Protein AF-A0A3S3VDI3-F1 (afdb_monomer_lite)

Structure (mmCIF, N/CA/C/O backbone):
data_AF-A0A3S3VDI3-F1
#
_entry.id   AF-A0A3S3VDI3-F1
#
loop_
_atom_site.group_PDB
_atom_site.id
_atom_site.type_symbol
_atom_site.label_atom_id
_atom_site.label_alt_id
_atom_site.label_comp_id
_atom_site.label_asym_id
_atom_site.label_entity_id
_atom_site.label_seq_id
_atom_site.pdbx_PDB_ins_code
_atom_site.Cartn_x
_atom_site.Cartn_y
_atom_site.Cartn_z
_atom_site.occupancy
_atom_site.B_iso_or_equiv
_atom_site.auth_seq_id
_atom_site.auth_comp_id
_atom_site.auth_asym_id
_atom_site.auth_atom_id
_atom_site.pdbx_PDB_model_num
ATOM 1 N N . MET A 1 1 ? -23.857 41.611 92.385 1.00 45.75 1 MET A N 1
ATOM 2 C CA . MET A 1 1 ? -23.105 40.538 91.702 1.00 45.75 1 MET A CA 1
ATOM 3 C C . MET A 1 1 ? -23.990 40.036 90.576 1.00 45.75 1 MET A C 1
ATOM 5 O O . MET A 1 1 ? -25.113 39.657 90.866 1.00 45.75 1 MET A O 1
ATOM 9 N N . ALA A 1 2 ? -23.565 40.167 89.318 1.00 52.22 2 ALA A N 1
ATOM 10 C CA . ALA A 1 2 ? -24.352 39.718 88.170 1.00 52.22 2 ALA A CA 1
ATOM 11 C C . ALA A 1 2 ? -24.088 38.224 87.936 1.00 52.22 2 ALA A C 1
ATOM 13 O O . ALA A 1 2 ? -22.931 37.826 87.801 1.00 52.22 2 ALA A O 1
ATOM 14 N N . GLU A 1 3 ? -25.141 37.408 87.938 1.00 51.53 3 GLU A N 1
ATOM 15 C CA . GLU A 1 3 ? -25.058 35.981 87.618 1.00 51.53 3 GLU A CA 1
ATOM 16 C C . GLU A 1 3 ? -24.702 35.793 86.137 1.00 51.53 3 GLU A C 1
ATOM 18 O O . GLU A 1 3 ? -25.316 36.386 85.249 1.00 51.53 3 GLU A O 1
ATOM 23 N N . LEU A 1 4 ? -23.680 34.976 85.869 1.00 61.72 4 LEU A N 1
ATOM 24 C CA . LEU A 1 4 ? -23.324 34.560 84.514 1.00 61.72 4 LEU A CA 1
ATOM 25 C C . LEU A 1 4 ? -24.364 33.554 83.997 1.00 61.72 4 LEU A C 1
ATOM 27 O O . LEU A 1 4 ? -24.750 32.652 84.744 1.00 61.72 4 LEU A O 1
ATOM 31 N N . PRO A 1 5 ? -24.792 33.649 82.724 1.00 63.62 5 PRO A N 1
ATOM 32 C CA . PRO A 1 5 ? -25.696 32.663 82.152 1.00 63.62 5 PRO A CA 1
ATOM 33 C C . PRO A 1 5 ? -25.010 31.289 82.076 1.00 63.62 5 PRO A C 1
ATOM 35 O O . PRO A 1 5 ? -23.799 31.219 81.835 1.00 63.62 5 PRO A O 1
ATOM 38 N N . PRO A 1 6 ? -25.761 30.186 82.252 1.00 65.19 6 PRO A N 1
ATOM 39 C CA . PRO A 1 6 ? -25.194 28.847 82.196 1.00 65.19 6 PRO A CA 1
ATOM 40 C C . PRO A 1 6 ? -24.596 28.562 80.807 1.00 65.19 6 PRO A C 1
ATOM 42 O O . PRO A 1 6 ? -25.096 29.071 79.795 1.00 65.19 6 PRO A O 1
ATOM 45 N N . PRO A 1 7 ? -23.528 27.746 80.728 1.00 61.94 7 PRO A N 1
ATOM 46 C CA . PRO A 1 7 ? -22.906 27.402 79.459 1.00 61.94 7 PRO A CA 1
ATOM 47 C C . PRO A 1 7 ? -23.918 26.678 78.569 1.00 61.94 7 PRO A C 1
ATOM 49 O O . PRO A 1 7 ? -24.563 25.717 78.990 1.00 61.94 7 PRO A O 1
ATOM 52 N N . LYS A 1 8 ? -24.057 27.146 77.322 1.00 61.12 8 LYS A N 1
ATOM 53 C CA . LYS A 1 8 ? -24.883 26.480 76.311 1.00 61.12 8 LYS A CA 1
ATOM 54 C C . LYS A 1 8 ? -24.370 25.055 76.131 1.00 61.12 8 LYS A C 1
ATOM 56 O O . LYS A 1 8 ? -23.251 24.851 75.660 1.00 61.12 8 LYS A O 1
ATOM 61 N N . THR A 1 9 ? -25.194 24.078 76.483 1.00 58.47 9 THR A N 1
ATOM 62 C CA . THR A 1 9 ? -24.966 22.682 76.135 1.00 58.47 9 THR A CA 1
ATOM 63 C C . THR A 1 9 ? -24.994 22.566 74.613 1.00 58.47 9 THR A C 1
ATOM 65 O O . THR A 1 9 ? -26.019 22.778 73.965 1.00 58.47 9 THR A O 1
ATOM 68 N N . LEU A 1 10 ? -23.837 22.279 74.015 1.00 57.7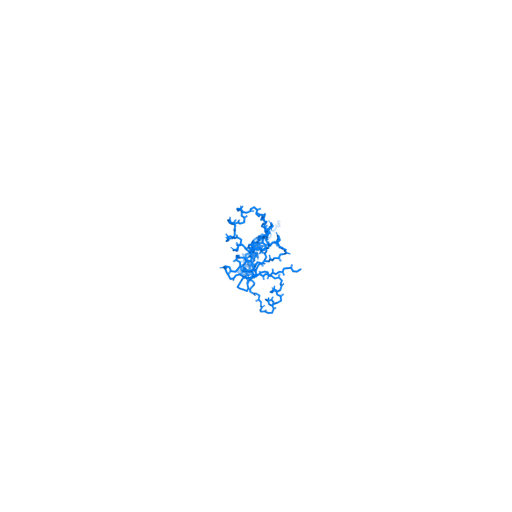8 10 LEU A N 1
ATOM 69 C CA . LEU A 1 10 ? -23.774 21.815 72.635 1.00 57.78 10 LEU A CA 1
ATOM 70 C C . LEU A 1 10 ? -24.467 20.454 72.601 1.00 57.78 10 LEU A C 1
ATOM 72 O O . LEU A 1 10 ? -23.895 19.451 73.021 1.00 57.78 10 LEU A O 1
ATOM 76 N N . ASN A 1 11 ? -25.720 20.433 72.145 1.00 59.12 11 ASN A N 1
ATOM 77 C CA . ASN A 1 11 ? -26.400 19.181 71.845 1.00 59.12 11 ASN A CA 1
ATOM 78 C C . ASN A 1 11 ? -25.517 18.381 70.875 1.00 59.12 11 ASN A C 1
ATOM 80 O O . ASN A 1 11 ? -25.067 18.950 69.872 1.00 59.12 11 ASN A O 1
ATOM 84 N N . PRO A 1 12 ? -25.251 17.090 71.144 1.00 60.84 12 PRO A N 1
ATOM 85 C CA . PRO A 1 12 ? -24.558 16.261 70.176 1.00 60.84 12 PRO A CA 1
ATOM 86 C C . PRO A 1 12 ? -25.366 16.265 68.868 1.00 60.84 12 PRO A C 1
ATOM 88 O O . PRO A 1 12 ? -26.602 16.273 68.917 1.00 60.84 12 PRO A O 1
ATOM 91 N N . PRO A 1 13 ? -24.699 16.310 67.701 1.00 60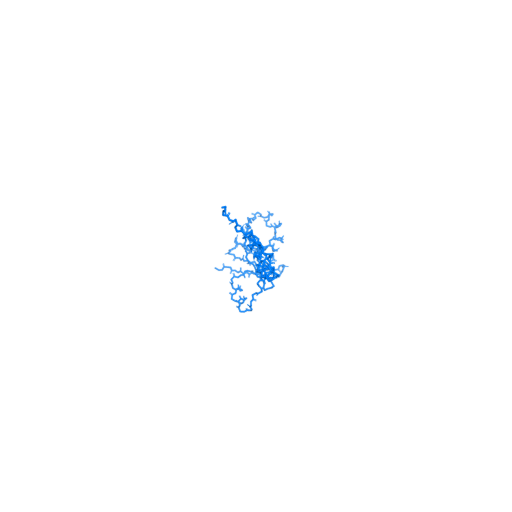.72 13 PRO A N 1
ATOM 92 C CA . PRO A 1 13 ? -25.391 16.315 66.421 1.00 60.72 13 PRO A CA 1
ATOM 93 C C . PRO A 1 13 ? -26.359 15.130 66.359 1.00 60.72 13 PRO A C 1
ATOM 95 O O . PRO A 1 13 ? -25.988 13.998 66.675 1.00 60.72 13 PRO A O 1
ATOM 98 N N . SER A 1 14 ? -27.617 15.406 66.006 1.00 68.81 14 SER A N 1
ATOM 99 C CA . SER A 1 14 ? -28.670 14.392 65.974 1.00 68.81 14 SER A CA 1
ATOM 100 C C . SER A 1 14 ? -28.312 13.274 64.992 1.00 68.81 14 SER A C 1
ATOM 102 O O . SER A 1 14 ? -27.583 13.489 64.022 1.00 68.81 14 SER A O 1
ATOM 104 N N . ALA A 1 15 ? -28.852 12.071 65.199 1.00 61.97 15 ALA A N 1
ATOM 105 C CA . ALA A 1 15 ? -28.679 10.966 64.254 1.00 61.97 15 ALA A CA 1
ATOM 106 C C . ALA A 1 15 ? -29.067 11.374 62.815 1.00 61.97 15 ALA A C 1
ATOM 108 O O . ALA A 1 15 ? -28.414 10.965 61.856 1.00 61.97 15 ALA A O 1
ATOM 109 N N . GLU A 1 16 ? -30.052 12.266 62.657 1.00 59.12 16 GLU A N 1
ATOM 110 C CA . GLU A 1 16 ? -30.432 12.856 61.367 1.00 59.12 16 GLU A CA 1
ATOM 111 C C . GLU A 1 16 ? -29.309 13.660 60.694 1.00 59.12 16 GLU A C 1
ATOM 113 O O . GLU A 1 16 ? -29.201 13.644 59.467 1.00 59.12 16 GLU A O 1
ATOM 118 N N . TYR A 1 17 ? -28.447 14.335 61.462 1.00 62.34 17 TYR A N 1
ATOM 119 C CA . TYR A 1 17 ? -27.275 15.028 60.923 1.00 62.34 17 TYR A CA 1
ATOM 120 C C . TYR A 1 17 ? -26.286 14.032 60.303 1.00 62.34 17 TYR A C 1
ATOM 122 O O . TYR A 1 17 ? -25.814 14.241 59.185 1.00 62.34 17 TYR A O 1
ATOM 130 N N . PHE A 1 18 ? -26.034 12.901 60.967 1.00 57.94 18 PHE A N 1
ATOM 131 C CA . PHE A 1 18 ? -25.164 11.848 60.435 1.00 57.94 18 PHE A CA 1
ATOM 132 C C . PHE A 1 18 ? -25.758 11.167 59.196 1.00 57.94 18 PHE A C 1
ATOM 134 O O . PHE A 1 18 ? -25.037 10.939 58.222 1.00 57.94 18 PHE A O 1
ATOM 141 N N . TYR A 1 19 ? -27.071 10.916 59.179 1.00 57.97 19 TYR A N 1
ATOM 142 C CA . TYR A 1 19 ? -27.754 10.387 57.995 1.00 57.97 19 TYR A CA 1
ATOM 143 C C . TYR A 1 19 ? -27.701 11.361 56.808 1.00 57.97 19 TYR A C 1
ATOM 145 O O . TYR A 1 19 ? -27.428 10.929 55.688 1.00 57.97 19 TYR A O 1
ATOM 153 N N . LYS A 1 20 ? -27.860 12.674 57.033 1.00 56.25 20 LYS A N 1
ATOM 154 C CA . LYS A 1 20 ? -27.712 13.690 55.973 1.00 56.25 20 LYS A CA 1
ATOM 155 C C . LYS A 1 20 ? -26.291 13.770 55.414 1.00 56.25 20 LYS A C 1
ATOM 157 O O . LYS A 1 20 ? -26.130 13.918 54.206 1.00 56.25 20 LYS A O 1
ATOM 162 N N . VAL A 1 21 ? -25.265 13.644 56.257 1.00 58.12 21 VAL A N 1
ATOM 163 C CA . VAL A 1 21 ? -23.860 13.642 55.811 1.00 58.12 21 VAL A CA 1
ATOM 164 C C . VAL A 1 21 ? -23.530 12.378 55.004 1.00 58.12 21 VAL A C 1
ATOM 166 O O . VAL A 1 21 ? -22.821 12.463 54.004 1.00 58.12 21 VAL A O 1
ATOM 169 N N . LEU A 1 22 ? -24.081 11.217 55.376 1.00 55.78 22 LEU A N 1
ATOM 170 C CA . LEU A 1 22 ? -23.888 9.958 54.641 1.00 55.78 22 LEU A CA 1
ATOM 171 C C . LEU A 1 22 ? -24.628 9.910 53.293 1.00 55.78 22 LEU A C 1
ATOM 173 O O . LEU A 1 22 ? -24.182 9.204 52.389 1.00 55.78 22 LEU A O 1
ATOM 177 N N . GLN A 1 23 ? -25.723 10.662 53.145 1.00 55.78 23 GLN A N 1
ATOM 178 C CA . GLN A 1 23 ? -26.490 10.774 51.897 1.00 55.78 23 GLN A CA 1
ATOM 179 C C . GLN A 1 23 ? -25.957 11.841 50.931 1.00 55.78 23 GLN A C 1
ATOM 181 O O . GLN A 1 23 ? -26.444 11.938 49.802 1.00 55.78 23 GLN A O 1
ATOM 186 N N . MET A 1 24 ? -24.950 12.632 51.319 1.00 49.72 24 MET A N 1
ATOM 187 C CA . MET A 1 24 ? -24.289 13.513 50.362 1.00 49.72 24 MET A CA 1
ATOM 188 C C . MET A 1 24 ? -23.645 12.662 49.259 1.00 49.72 24 MET A C 1
ATOM 190 O O . MET A 1 24 ? -22.897 11.730 49.573 1.00 49.72 24 MET A O 1
ATOM 194 N N . PRO A 1 25 ? -23.899 12.955 47.968 1.00 46.72 25 PRO A N 1
ATOM 195 C CA . PRO A 1 25 ? -23.292 12.212 46.878 1.00 46.72 25 PRO A CA 1
ATOM 196 C C . PRO A 1 25 ? -21.778 12.325 47.026 1.00 46.72 25 PRO A C 1
ATOM 198 O O . PRO A 1 25 ? -21.203 13.405 46.857 1.00 46.72 25 PRO A O 1
ATOM 201 N N . ARG A 1 26 ? -21.131 11.209 47.393 1.00 53.59 26 ARG A N 1
ATOM 202 C CA . ARG A 1 26 ? -19.672 11.114 47.450 1.00 53.59 26 ARG A CA 1
ATOM 203 C C . ARG A 1 26 ? -19.166 11.647 46.121 1.00 53.59 26 ARG A C 1
ATOM 205 O O . ARG A 1 26 ? -19.508 11.090 45.076 1.00 53.59 26 ARG A O 1
ATOM 212 N N . ARG A 1 27 ? -18.416 12.758 46.149 1.00 48.75 27 ARG A N 1
ATOM 213 C CA . ARG A 1 27 ? -17.786 13.311 44.946 1.00 48.75 27 ARG A CA 1
ATOM 214 C C . ARG A 1 27 ? -17.065 12.150 44.281 1.00 48.75 27 ARG A C 1
ATOM 216 O O . ARG A 1 27 ? -16.124 11.612 44.865 1.00 48.75 27 ARG A O 1
ATOM 223 N N . LYS A 1 28 ? -17.549 11.728 43.107 1.00 55.53 28 LYS A N 1
ATOM 224 C CA . LYS A 1 28 ? -16.854 10.721 42.307 1.00 55.53 28 LYS A CA 1
ATOM 225 C C . LYS A 1 28 ? -15.404 11.201 42.205 1.00 55.53 28 LYS A C 1
ATOM 227 O O . LYS A 1 28 ? -15.211 12.392 41.931 1.00 55.53 28 LYS A O 1
ATOM 232 N N . PRO A 1 29 ? -14.405 10.351 42.500 1.00 55.31 29 PRO A N 1
ATOM 233 C CA . PRO A 1 29 ? -13.014 10.756 42.387 1.00 55.31 29 PRO A CA 1
ATOM 234 C C . PRO A 1 29 ? -12.832 11.350 40.993 1.00 55.31 29 PRO A C 1
ATOM 236 O O . PRO A 1 29 ? -13.168 10.710 39.995 1.00 55.31 29 PRO A O 1
ATOM 239 N N . ARG A 1 30 ? -12.412 12.619 40.934 1.00 58.41 30 ARG A N 1
ATOM 240 C CA . ARG A 1 30 ? -12.160 13.311 39.672 1.00 58.41 30 ARG A CA 1
ATOM 241 C C . ARG A 1 30 ? -11.059 12.525 38.970 1.00 58.41 30 ARG A C 1
ATOM 243 O O . ARG A 1 30 ? -9.902 12.607 39.376 1.00 58.41 30 ARG A O 1
ATOM 250 N N . LYS A 1 31 ? -11.421 11.724 37.963 1.00 58.78 31 LYS A N 1
ATOM 251 C CA . LYS A 1 31 ? -10.437 11.167 37.033 1.00 58.78 31 LYS A CA 1
ATOM 252 C C . LYS A 1 31 ? -9.670 12.360 36.460 1.00 58.78 31 LYS A C 1
ATOM 254 O O . LYS A 1 31 ? -10.277 13.387 36.147 1.00 58.78 31 LYS A O 1
ATOM 259 N N . SER A 1 32 ? -8.343 12.274 36.420 1.00 71.12 32 SER A N 1
ATOM 260 C CA . SER A 1 32 ? -7.548 13.326 35.791 1.00 71.12 32 SER A CA 1
ATOM 261 C C . SER A 1 32 ? -7.971 13.442 34.326 1.00 71.12 32 SER A C 1
ATOM 263 O O . SER A 1 32 ? -8.318 12.437 33.711 1.00 71.12 32 SER A O 1
ATOM 265 N N . LEU A 1 33 ? -7.950 14.655 33.765 1.00 57.88 33 LEU A N 1
ATOM 266 C CA . LEU A 1 33 ? -8.239 14.876 32.341 1.00 57.88 33 LEU A CA 1
ATOM 267 C C . LEU A 1 33 ? -7.416 13.936 31.458 1.00 57.88 33 LEU A C 1
ATOM 269 O O . LEU A 1 33 ? -7.962 13.335 30.547 1.00 57.88 33 LEU A O 1
ATOM 273 N N . LYS A 1 34 ? -6.146 13.723 31.821 1.00 60.94 34 LYS A N 1
ATOM 274 C CA . LYS A 1 34 ? -5.276 12.732 31.190 1.00 60.94 34 LYS A CA 1
ATOM 275 C C . LYS A 1 34 ? -5.876 11.325 31.218 1.00 60.94 34 LYS A C 1
ATOM 277 O O . LYS A 1 34 ? -6.009 10.723 30.176 1.00 60.94 34 LYS A O 1
ATOM 282 N N . LYS A 1 35 ? -6.343 10.840 32.371 1.00 67.38 35 LYS A N 1
ATOM 283 C CA . LYS A 1 35 ? -6.962 9.511 32.470 1.00 67.38 35 LYS A CA 1
ATOM 284 C C . LYS A 1 35 ? -8.276 9.399 31.690 1.00 67.38 35 LYS A C 1
ATOM 286 O O . LYS A 1 35 ? -8.592 8.323 31.217 1.00 67.38 35 LYS A O 1
ATOM 291 N N . ILE A 1 36 ? -9.044 10.483 31.571 1.00 68.12 36 ILE A N 1
ATOM 292 C CA . ILE A 1 36 ? -10.268 10.504 30.753 1.00 68.12 36 ILE A CA 1
ATOM 293 C C . ILE A 1 36 ? -9.916 10.459 29.264 1.00 68.12 36 ILE A C 1
ATOM 295 O O . ILE A 1 36 ? -10.594 9.770 28.516 1.00 68.12 36 ILE A O 1
ATOM 299 N N . ILE A 1 37 ? -8.869 11.177 28.851 1.00 65.38 37 ILE A N 1
ATOM 300 C CA . ILE A 1 37 ? -8.362 11.162 27.476 1.00 65.38 37 ILE A CA 1
ATOM 301 C C . ILE A 1 37 ? -7.784 9.785 27.154 1.00 65.38 37 ILE A C 1
ATOM 303 O O . ILE A 1 37 ? -8.208 9.196 26.175 1.00 65.38 37 ILE A O 1
ATOM 307 N N . ASP A 1 38 ? -6.927 9.237 28.015 1.00 68.75 38 ASP A N 1
ATOM 308 C CA . ASP A 1 38 ? -6.327 7.911 27.840 1.00 68.75 38 ASP A CA 1
ATOM 309 C C . ASP A 1 38 ? -7.417 6.819 27.790 1.00 68.75 38 ASP A C 1
ATOM 311 O O . ASP A 1 38 ? -7.383 5.953 26.926 1.00 68.75 38 ASP A O 1
ATOM 315 N N . GLU A 1 39 ? -8.432 6.875 28.666 1.00 68.06 39 GLU A N 1
ATOM 316 C CA . GLU A 1 39 ? -9.568 5.940 28.627 1.00 68.06 39 GLU A CA 1
ATOM 317 C C . GLU A 1 39 ? -10.437 6.135 27.375 1.00 68.06 39 GLU A C 1
ATOM 319 O O . GLU A 1 39 ? -10.944 5.155 26.844 1.00 68.06 39 GLU A O 1
ATOM 324 N N . ALA A 1 40 ? -10.619 7.369 26.892 1.00 58.41 40 ALA A N 1
ATOM 325 C CA . ALA A 1 40 ? -11.378 7.648 25.675 1.00 58.41 40 ALA A CA 1
ATOM 326 C C . ALA A 1 40 ? -10.613 7.248 24.405 1.00 58.41 40 ALA A C 1
ATOM 328 O O . ALA A 1 40 ? -11.239 6.790 23.455 1.00 58.41 40 ALA A O 1
ATOM 329 N N . GLU A 1 41 ? -9.287 7.391 24.389 1.00 61.84 41 GLU A N 1
ATOM 330 C CA . GLU A 1 41 ? -8.407 6.881 23.337 1.00 61.84 41 GLU A CA 1
ATOM 331 C C . GLU A 1 41 ? -8.415 5.354 23.341 1.00 61.84 41 GLU A C 1
ATOM 333 O O . GLU A 1 41 ? -8.650 4.762 22.297 1.00 61.84 41 GLU A O 1
ATOM 338 N N . GLU A 1 42 ? -8.290 4.714 24.506 1.00 65.69 42 GLU A N 1
ATOM 339 C CA . GLU A 1 42 ? -8.361 3.256 24.645 1.00 65.69 42 GLU A CA 1
ATOM 340 C C . GLU A 1 42 ? -9.762 2.716 24.293 1.00 65.69 42 GLU A C 1
ATOM 342 O O . GLU A 1 42 ? -9.898 1.641 23.713 1.00 65.69 42 GLU A O 1
ATOM 347 N N . GLU A 1 43 ? -10.835 3.448 24.613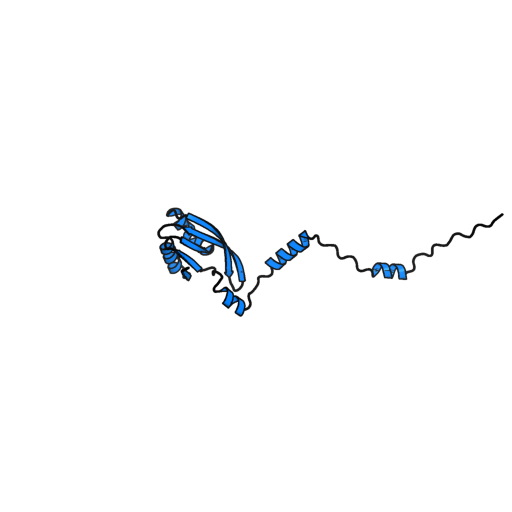 1.00 56.97 43 GLU A N 1
ATOM 348 C CA . GLU A 1 43 ? -12.207 3.089 24.237 1.00 56.97 43 GLU A CA 1
ATOM 349 C C . GLU A 1 43 ? -12.475 3.346 22.746 1.00 56.97 43 GLU A C 1
ATOM 351 O O . GLU A 1 43 ? -13.199 2.574 22.125 1.00 56.97 43 GLU A O 1
ATOM 356 N N . ALA A 1 44 ? -11.871 4.373 22.144 1.00 56.47 44 ALA A N 1
ATOM 357 C CA . ALA A 1 44 ? -11.907 4.605 20.701 1.00 56.47 44 ALA A CA 1
ATOM 358 C C . ALA A 1 44 ? -11.080 3.563 19.931 1.00 56.47 44 ALA A C 1
ATOM 360 O O . ALA A 1 44 ? -11.485 3.147 18.854 1.00 56.47 44 ALA A O 1
ATOM 361 N N . GLU A 1 45 ? -9.970 3.101 20.502 1.00 55.56 45 GLU A N 1
ATOM 362 C CA . GLU A 1 45 ? -9.129 2.028 19.966 1.00 55.56 45 GLU A CA 1
ATOM 363 C C . GLU A 1 45 ? -9.812 0.654 20.113 1.00 55.56 45 GLU A C 1
ATOM 365 O O . GLU A 1 45 ? -9.659 -0.211 19.257 1.00 55.56 45 GLU A O 1
ATOM 370 N N . LYS A 1 46 ? -10.642 0.468 21.154 1.00 54.22 46 LYS A N 1
ATOM 371 C CA . LYS A 1 46 ? -11.525 -0.705 21.332 1.00 54.22 46 LYS A CA 1
ATOM 372 C C . LYS A 1 46 ? -12.808 -0.640 20.509 1.00 54.22 46 LYS A C 1
ATOM 374 O O . LYS A 1 46 ? -13.382 -1.687 20.207 1.00 54.22 46 LYS A O 1
ATOM 379 N N . ARG A 1 47 ? -13.280 0.559 20.159 1.00 52.03 47 ARG A N 1
ATOM 380 C CA . ARG A 1 47 ? -14.311 0.767 19.137 1.00 52.03 47 ARG A CA 1
ATOM 381 C C . ARG A 1 47 ? -13.662 0.539 17.778 1.00 52.03 47 ARG A C 1
ATOM 383 O O . ARG A 1 47 ? -13.474 1.466 17.000 1.00 52.03 47 ARG A O 1
ATOM 390 N N . ASP A 1 48 ? -13.365 -0.725 17.500 1.00 50.50 48 ASP A N 1
ATOM 391 C CA . ASP A 1 48 ? -13.323 -1.237 16.139 1.00 50.50 48 ASP A CA 1
ATOM 392 C C . ASP A 1 48 ? -14.646 -0.826 15.484 1.00 50.50 48 ASP A C 1
ATOM 394 O O . ASP A 1 48 ? -15.700 -1.415 15.742 1.00 50.50 48 ASP A O 1
ATOM 398 N N . LEU A 1 49 ? -14.615 0.278 14.739 1.00 54.44 49 LEU A N 1
ATOM 399 C CA . LEU A 1 49 ? -15.755 0.811 14.014 1.00 54.44 49 LEU A CA 1
ATOM 400 C C . LEU A 1 49 ? -16.044 -0.176 12.886 1.00 54.44 49 LEU A C 1
ATOM 402 O O . LEU A 1 49 ? -15.540 -0.019 11.778 1.00 54.44 49 LEU A O 1
ATOM 406 N N . SER A 1 50 ? -16.827 -1.216 13.181 1.00 50.88 50 SER A N 1
ATOM 407 C CA . SER A 1 50 ? -17.505 -1.974 12.138 1.00 50.88 50 SER A CA 1
ATOM 408 C C . SER A 1 50 ? -18.414 -0.985 11.425 1.00 50.88 50 SER A C 1
ATOM 410 O O . SER A 1 50 ? -19.391 -0.494 12.006 1.00 50.88 50 SER A O 1
ATOM 412 N N . LEU A 1 51 ? -18.046 -0.628 10.207 1.00 54.44 51 LEU A N 1
ATOM 413 C CA . LEU A 1 51 ? -18.845 0.268 9.395 1.00 54.44 51 LEU A CA 1
ATOM 414 C C . LEU A 1 51 ? -20.172 -0.433 9.065 1.00 54.44 51 LEU A C 1
ATOM 416 O O . LEU A 1 51 ? -20.216 -1.634 8.803 1.00 54.44 51 LEU A O 1
ATOM 420 N N . GLY A 1 52 ? -21.289 0.294 9.124 1.00 55.66 52 GLY A N 1
ATOM 421 C CA . GLY A 1 52 ? -22.549 -0.231 8.593 1.00 55.66 52 GLY A CA 1
ATOM 422 C C . GLY A 1 52 ? -22.432 -0.402 7.076 1.00 55.66 52 GLY A C 1
ATOM 423 O O . GLY A 1 52 ? -21.789 0.426 6.440 1.00 55.66 52 GLY A O 1
ATOM 424 N N . ARG A 1 53 ? -23.072 -1.427 6.489 1.00 53.84 53 ARG A N 1
ATOM 425 C CA . ARG A 1 53 ? -22.980 -1.744 5.043 1.00 53.84 53 ARG A CA 1
ATOM 426 C C . ARG A 1 53 ? -23.056 -0.536 4.088 1.00 53.84 53 ARG A C 1
ATOM 428 O O . ARG A 1 53 ? -22.212 -0.473 3.208 1.00 53.84 53 ARG A O 1
ATOM 435 N N . PRO A 1 54 ? -23.963 0.447 4.269 1.00 55.50 54 PRO A N 1
ATOM 436 C CA . PRO A 1 54 ? -24.020 1.604 3.370 1.00 55.50 54 PRO A CA 1
ATOM 437 C C . PRO A 1 54 ? -22.762 2.480 3.434 1.00 55.50 54 PRO A C 1
ATOM 439 O O . PRO A 1 54 ? -22.318 3.002 2.424 1.00 55.50 54 PRO A O 1
ATOM 442 N N . LEU A 1 55 ? -22.163 2.613 4.623 1.00 55.88 55 LEU A N 1
ATOM 443 C CA . LEU A 1 55 ? -20.928 3.374 4.803 1.00 55.88 55 LEU A CA 1
ATOM 444 C C . LEU A 1 55 ? -19.702 2.584 4.327 1.00 55.88 55 LEU A C 1
ATOM 446 O O . LEU A 1 55 ? -18.709 3.199 3.981 1.00 55.88 55 LEU A O 1
ATOM 450 N N . VAL A 1 56 ? -19.755 1.245 4.336 1.00 57.44 56 VAL A N 1
ATOM 451 C CA . VAL A 1 56 ? -18.718 0.395 3.724 1.00 57.44 56 VAL A CA 1
ATOM 452 C C . VAL A 1 56 ? -18.695 0.630 2.219 1.00 57.44 56 VAL A C 1
ATOM 454 O O . VAL A 1 56 ? -17.641 0.938 1.690 1.00 57.44 56 VAL A O 1
ATOM 457 N N . GLU A 1 57 ? -19.855 0.573 1.561 1.00 56.84 57 GLU A N 1
ATOM 458 C CA . GLU A 1 57 ? -19.974 0.778 0.111 1.00 56.84 57 GLU A CA 1
ATOM 459 C C . GLU A 1 57 ? -19.527 2.189 -0.320 1.00 56.84 57 GLU A C 1
ATOM 461 O O . GLU A 1 57 ? -18.835 2.328 -1.319 1.00 56.84 57 GLU A O 1
ATOM 466 N N . GLU A 1 58 ? -19.848 3.236 0.452 1.00 56.62 58 GLU A N 1
ATOM 467 C CA . GLU A 1 58 ? -19.379 4.608 0.172 1.00 56.62 58 GLU A CA 1
ATOM 468 C C . GLU A 1 58 ? -17.875 4.819 0.445 1.00 56.62 58 GLU A C 1
ATOM 470 O O . GLU A 1 58 ? -17.277 5.770 -0.061 1.00 56.62 58 GLU A O 1
ATOM 475 N N . ILE A 1 59 ? -17.266 3.971 1.279 1.00 61.09 59 ILE A N 1
ATOM 476 C CA . ILE A 1 59 ? -15.853 4.058 1.671 1.00 61.09 59 ILE A CA 1
ATOM 477 C C . ILE A 1 59 ? -14.971 3.120 0.839 1.00 61.09 59 ILE A C 1
ATOM 479 O O . ILE A 1 59 ? -13.780 3.400 0.731 1.00 61.09 59 ILE A O 1
ATOM 483 N N . ASP A 1 60 ? -15.527 2.073 0.228 1.00 57.16 60 ASP A N 1
ATOM 484 C CA . ASP A 1 60 ? -14.826 1.148 -0.681 1.00 57.16 60 ASP A CA 1
ATOM 485 C C . ASP A 1 60 ? -14.114 1.917 -1.806 1.00 57.16 60 ASP A C 1
ATOM 487 O O . ASP A 1 60 ? -12.957 1.655 -2.115 1.00 57.16 60 ASP A O 1
ATOM 491 N N . ASP A 1 61 ? -14.748 2.973 -2.327 1.00 56.22 61 ASP A N 1
ATOM 492 C CA . ASP A 1 61 ? -14.152 3.845 -3.348 1.00 56.22 61 ASP A CA 1
ATOM 493 C C . ASP A 1 61 ? -13.027 4.759 -2.804 1.00 56.22 61 ASP A C 1
ATOM 495 O O . ASP A 1 61 ? -12.278 5.367 -3.572 1.00 56.22 61 ASP A O 1
ATOM 499 N N . LEU A 1 62 ? -12.917 4.915 -1.480 1.00 60.31 62 LEU A N 1
ATOM 500 C CA . LEU A 1 62 ? -12.042 5.885 -0.803 1.00 60.31 62 LEU A CA 1
ATOM 501 C C . LEU A 1 62 ? -10.943 5.243 0.056 1.00 60.31 62 LEU A C 1
ATOM 503 O O . LEU A 1 62 ? -10.071 5.960 0.562 1.00 60.31 62 LEU A O 1
ATOM 507 N N . VAL A 1 63 ? -10.981 3.926 0.268 1.00 67.50 63 VAL A N 1
ATOM 508 C CA . VAL A 1 63 ? -10.069 3.214 1.166 1.00 67.50 63 VAL A CA 1
ATOM 509 C C . VAL A 1 63 ? -9.462 2.015 0.467 1.00 67.50 63 VAL A C 1
ATOM 511 O O . VAL A 1 63 ? -10.147 1.178 -0.094 1.00 67.50 63 VAL A O 1
ATOM 514 N N . TRP A 1 64 ? -8.144 1.904 0.581 1.00 70.06 64 TRP A N 1
ATOM 515 C CA . TRP A 1 64 ? -7.398 0.792 0.014 1.00 70.06 64 TRP A CA 1
ATOM 516 C C . TRP A 1 64 ? -7.612 -0.492 0.813 1.00 70.06 64 TRP A C 1
ATOM 518 O O . TRP A 1 64 ? -7.530 -0.494 2.049 1.00 70.06 64 TRP A O 1
ATOM 528 N N . HIS A 1 65 ? -7.807 -1.608 0.121 1.00 75.06 65 HIS A N 1
ATOM 529 C CA . HIS A 1 65 ? -7.879 -2.913 0.764 1.00 75.06 65 HIS A CA 1
ATOM 530 C C . HIS A 1 65 ? -6.482 -3.465 1.094 1.00 75.06 65 HIS A C 1
ATOM 532 O O . HIS A 1 65 ? -5.454 -3.066 0.535 1.00 75.06 65 HIS A O 1
ATOM 538 N N . GLU A 1 66 ? -6.426 -4.415 2.033 1.00 75.12 66 GLU A N 1
ATOM 539 C CA . GLU A 1 66 ? -5.156 -4.994 2.508 1.00 75.12 66 GLU A CA 1
ATOM 540 C C . GLU A 1 66 ? -4.368 -5.779 1.453 1.00 75.12 66 GLU A C 1
ATOM 542 O O . GLU A 1 66 ? -3.154 -5.960 1.596 1.00 75.12 66 GLU A O 1
ATOM 547 N N . ASP A 1 67 ? -5.052 -6.230 0.404 1.00 80.56 67 ASP A N 1
ATOM 548 C CA . ASP A 1 67 ? -4.495 -7.033 -0.682 1.00 80.56 67 ASP A CA 1
ATOM 549 C C . ASP A 1 67 ? -4.448 -6.254 -2.014 1.00 80.56 67 ASP A C 1
ATOM 551 O O . ASP A 1 67 ? -4.224 -6.843 -3.072 1.00 80.56 67 ASP A O 1
ATOM 555 N N . GLU A 1 68 ? -4.620 -4.928 -1.969 1.00 87.06 68 GLU A N 1
ATOM 556 C CA . GLU A 1 68 ? -4.577 -4.055 -3.144 1.00 87.06 68 GLU A CA 1
ATOM 557 C C . GLU A 1 68 ? -3.245 -3.337 -3.307 1.00 87.06 68 GLU A C 1
ATOM 559 O O . GLU A 1 68 ? -2.813 -2.551 -2.455 1.00 87.06 68 GLU A O 1
ATOM 564 N N . ILE A 1 69 ? -2.628 -3.568 -4.463 1.00 90.88 69 ILE A N 1
ATOM 565 C CA . ILE A 1 69 ? -1.498 -2.787 -4.950 1.00 90.88 69 ILE A CA 1
ATOM 566 C C . ILE A 1 69 ? -2.034 -1.626 -5.781 1.00 90.88 69 ILE A C 1
ATOM 568 O O . ILE A 1 69 ? -2.758 -1.847 -6.749 1.00 90.88 69 ILE A O 1
ATOM 572 N N . VAL A 1 70 ? -1.626 -0.404 -5.449 1.00 90.38 70 VAL A N 1
ATOM 573 C CA . VAL A 1 70 ? -1.989 0.779 -6.237 1.00 90.38 70 VAL A CA 1
ATOM 574 C C . VAL A 1 70 ? -0.848 1.114 -7.177 1.00 90.38 70 VAL A C 1
ATOM 576 O O . VAL A 1 70 ? 0.303 1.223 -6.752 1.00 90.38 70 VAL A O 1
ATOM 579 N N . ILE A 1 71 ? -1.149 1.302 -8.452 1.00 92.19 71 ILE A N 1
ATOM 580 C CA . ILE A 1 71 ? -0.190 1.766 -9.449 1.00 92.19 71 ILE A CA 1
ATOM 581 C C . ILE A 1 71 ? -0.520 3.222 -9.756 1.00 92.19 71 ILE A C 1
ATOM 583 O O . ILE A 1 71 ? -1.537 3.508 -10.379 1.00 92.19 71 ILE A O 1
ATOM 587 N N . TYR A 1 72 ? 0.345 4.139 -9.317 1.00 89.31 72 TYR A N 1
ATOM 588 C CA . TYR A 1 72 ? 0.246 5.555 -9.683 1.00 89.31 72 TYR A CA 1
ATOM 589 C C . TYR A 1 72 ? 0.883 5.826 -11.045 1.00 89.31 72 TYR A C 1
ATOM 591 O O . TYR A 1 72 ? 0.457 6.703 -11.787 1.00 89.31 72 TYR A O 1
ATOM 599 N N . SER A 1 73 ? 1.958 5.108 -11.364 1.00 91.94 73 SER A N 1
ATOM 600 C CA . SER A 1 73 ? 2.638 5.189 -12.652 1.00 91.94 73 SER A CA 1
ATOM 601 C C . SER A 1 73 ? 3.491 3.935 -12.877 1.00 91.94 73 SER A C 1
ATOM 603 O O . SER A 1 73 ? 3.729 3.173 -11.935 1.00 91.94 73 SER A O 1
ATOM 605 N N . PRO A 1 74 ? 4.043 3.723 -14.087 1.00 92.62 74 PRO A N 1
ATOM 606 C CA . PRO A 1 74 ? 4.959 2.609 -14.343 1.00 92.62 74 PRO A CA 1
ATOM 607 C C . PRO A 1 74 ? 6.162 2.554 -13.388 1.00 92.62 74 PRO A C 1
ATOM 609 O O . PRO A 1 74 ? 6.735 1.485 -13.165 1.00 92.62 74 PRO A O 1
ATOM 612 N N . THR A 1 75 ? 6.547 3.703 -12.822 1.00 94.31 75 THR A N 1
ATOM 613 C CA . THR A 1 75 ? 7.697 3.837 -11.928 1.00 94.31 75 THR A CA 1
ATOM 614 C C . THR A 1 75 ? 7.338 4.061 -10.466 1.00 94.31 75 THR A C 1
ATOM 616 O O . THR A 1 75 ? 8.252 4.115 -9.647 1.00 94.31 75 THR A O 1
ATOM 619 N N . MET A 1 76 ? 6.055 4.191 -10.116 1.00 94.38 76 MET A N 1
ATOM 620 C CA . MET A 1 76 ? 5.622 4.503 -8.756 1.00 94.38 76 MET A CA 1
ATOM 621 C C . MET A 1 76 ? 4.376 3.710 -8.370 1.00 94.38 76 MET A C 1
ATOM 623 O O . MET A 1 76 ? 3.328 3.810 -9.008 1.00 94.38 76 MET A O 1
ATOM 627 N N . ILE A 1 77 ? 4.489 2.952 -7.285 1.00 94.31 77 ILE A N 1
ATOM 628 C CA . ILE A 1 77 ? 3.423 2.085 -6.776 1.00 94.31 77 ILE A CA 1
ATOM 629 C C . ILE A 1 77 ? 3.264 2.254 -5.264 1.00 94.31 77 ILE A C 1
ATOM 631 O O . ILE A 1 77 ? 4.225 2.594 -4.574 1.00 94.31 77 ILE A O 1
ATOM 635 N N . ASP A 1 78 ? 2.081 1.960 -4.742 1.00 92.56 78 ASP A N 1
ATOM 636 C CA . ASP A 1 78 ? 1.804 1.809 -3.315 1.00 92.56 78 ASP A CA 1
ATOM 637 C C . ASP A 1 78 ? 1.550 0.334 -2.993 1.00 92.56 78 ASP A C 1
ATOM 639 O O . ASP A 1 78 ? 0.647 -0.302 -3.543 1.00 92.56 78 ASP A O 1
ATOM 643 N N . LEU A 1 79 ? 2.344 -0.200 -2.068 1.00 93.19 79 LEU A N 1
ATOM 644 C CA . LEU A 1 79 ? 2.212 -1.549 -1.553 1.00 93.19 79 LEU A CA 1
ATOM 645 C C . LEU A 1 79 ? 1.668 -1.559 -0.114 1.00 93.19 79 LEU A C 1
ATOM 647 O O . LEU A 1 79 ? 2.266 -0.942 0.778 1.00 93.19 79 LEU A O 1
ATOM 651 N N . PRO A 1 80 ? 0.652 -2.388 0.184 1.00 91.94 80 PRO A N 1
ATOM 652 C CA . PRO A 1 80 ? 0.265 -2.673 1.558 1.00 91.94 80 PRO A CA 1
ATOM 653 C C . PRO A 1 80 ? 1.399 -3.411 2.285 1.00 91.94 80 PRO A C 1
ATOM 655 O O . PRO A 1 80 ? 2.184 -4.157 1.684 1.00 91.94 80 PRO A O 1
ATOM 658 N N . ALA A 1 81 ? 1.502 -3.248 3.611 1.00 91.00 81 ALA A N 1
ATOM 659 C CA . ALA A 1 81 ? 2.620 -3.790 4.402 1.00 91.00 81 ALA A CA 1
ATOM 660 C C . ALA A 1 81 ? 2.855 -5.300 4.236 1.00 91.00 81 ALA A C 1
ATOM 662 O O . ALA A 1 81 ? 3.979 -5.783 4.406 1.00 91.00 81 ALA A O 1
ATOM 663 N N . LYS A 1 82 ? 1.796 -6.075 3.987 1.00 89.06 82 LYS A N 1
ATOM 664 C CA . LYS A 1 82 ? 1.882 -7.521 3.740 1.00 89.06 82 LYS A CA 1
ATOM 665 C C . LYS A 1 82 ? 2.621 -7.800 2.429 1.00 89.06 82 LYS A C 1
ATOM 667 O O . LYS A 1 82 ? 3.595 -8.548 2.436 1.00 89.06 82 LYS A O 1
ATOM 672 N N . VAL A 1 83 ? 2.231 -7.121 1.354 1.00 91.38 83 VAL A N 1
ATOM 673 C CA . VAL A 1 83 ? 2.819 -7.278 0.018 1.00 91.38 83 VAL A CA 1
ATOM 674 C C . VAL A 1 83 ? 4.242 -6.732 -0.027 1.00 91.38 83 VAL A C 1
ATOM 676 O O . VAL A 1 83 ? 5.147 -7.410 -0.518 1.00 91.38 83 VAL A O 1
ATOM 679 N N . TYR A 1 84 ? 4.493 -5.570 0.586 1.00 92.94 84 TYR A N 1
ATOM 680 C CA . TYR A 1 84 ? 5.851 -5.037 0.700 1.00 92.94 84 TYR A CA 1
ATOM 681 C C . TYR A 1 84 ? 6.807 -6.051 1.342 1.00 92.94 84 TYR A C 1
ATOM 683 O O . TYR A 1 84 ? 7.899 -6.277 0.828 1.00 92.94 84 TYR A O 1
ATOM 691 N N . ARG A 1 85 ? 6.400 -6.718 2.431 1.00 92.69 85 ARG A N 1
ATOM 692 C CA . ARG A 1 85 ? 7.238 -7.728 3.102 1.00 92.69 85 ARG A CA 1
ATOM 693 C C . ARG A 1 85 ? 7.604 -8.900 2.191 1.00 92.69 85 ARG A C 1
ATOM 695 O O . ARG A 1 85 ? 8.713 -9.416 2.304 1.00 92.69 85 ARG A O 1
ATOM 702 N N . MET A 1 86 ? 6.713 -9.285 1.281 1.00 90.56 86 MET A N 1
ATOM 703 C CA . MET A 1 86 ? 6.965 -10.343 0.299 1.00 90.56 86 MET A CA 1
ATOM 704 C C . MET A 1 86 ? 7.966 -9.889 -0.771 1.00 90.56 86 MET A C 1
ATOM 706 O O . MET A 1 86 ? 8.840 -10.655 -1.174 1.00 90.56 86 MET A O 1
ATOM 710 N N . MET A 1 87 ? 7.887 -8.624 -1.191 1.00 91.12 87 MET A N 1
ATOM 711 C CA . MET A 1 87 ? 8.727 -8.064 -2.255 1.00 91.12 87 MET A CA 1
ATOM 712 C C . MET A 1 87 ? 10.052 -7.467 -1.759 1.00 91.12 87 MET A C 1
ATOM 714 O O . MET A 1 87 ? 10.985 -7.317 -2.549 1.00 91.12 87 MET A O 1
ATOM 718 N N . ALA A 1 88 ? 10.181 -7.153 -0.466 1.00 92.00 88 ALA A N 1
ATOM 719 C CA . ALA A 1 88 ? 11.265 -6.343 0.103 1.00 92.00 88 ALA A CA 1
ATOM 720 C C . ALA A 1 88 ? 12.670 -6.810 -0.311 1.00 92.00 88 ALA A C 1
ATOM 722 O O . ALA A 1 88 ? 13.532 -5.998 -0.655 1.00 92.00 88 ALA A O 1
ATOM 723 N N . GLY A 1 89 ? 12.905 -8.126 -0.325 1.00 91.75 89 GLY A N 1
ATOM 724 C CA . GLY A 1 89 ? 14.189 -8.696 -0.736 1.00 91.75 89 GLY A CA 1
ATOM 725 C C . GLY A 1 89 ? 14.499 -8.517 -2.228 1.00 91.75 89 GLY A C 1
ATOM 726 O O . GLY A 1 89 ? 15.666 -8.384 -2.597 1.00 91.75 89 GLY A O 1
ATOM 727 N N . GLY A 1 90 ? 13.486 -8.528 -3.097 1.00 89.81 90 GLY A N 1
ATOM 728 C CA . GLY A 1 90 ? 13.627 -8.240 -4.528 1.00 89.81 90 GLY A CA 1
ATOM 729 C C . GLY A 1 90 ? 13.833 -6.749 -4.784 1.00 89.81 90 GLY A C 1
ATOM 730 O O . GLY A 1 90 ? 14.783 -6.372 -5.470 1.00 89.81 90 GLY A O 1
ATOM 731 N N . LEU A 1 91 ? 13.019 -5.913 -4.133 1.00 92.25 91 LEU A N 1
ATOM 732 C CA . LEU A 1 91 ? 13.076 -4.455 -4.248 1.00 92.25 91 LEU A CA 1
ATOM 733 C C . LEU A 1 91 ? 14.448 -3.904 -3.841 1.00 92.25 91 LEU A C 1
ATOM 735 O O . LEU A 1 91 ? 15.072 -3.155 -4.591 1.00 92.25 91 LEU A O 1
ATOM 739 N N . LYS A 1 92 ? 14.974 -4.357 -2.695 1.00 90.12 92 LYS A N 1
ATOM 740 C CA . LYS A 1 92 ? 16.298 -3.945 -2.211 1.00 90.12 92 LYS A CA 1
ATOM 741 C C . LYS A 1 92 ? 17.422 -4.341 -3.170 1.00 90.12 92 LYS A C 1
ATOM 743 O O . LYS A 1 92 ? 18.336 -3.555 -3.391 1.00 90.12 92 LYS A O 1
ATOM 748 N N . ARG A 1 93 ? 17.375 -5.556 -3.730 1.00 91.44 93 ARG A N 1
ATOM 749 C CA . ARG A 1 93 ? 18.419 -6.063 -4.642 1.00 91.44 93 ARG A CA 1
ATOM 750 C C . ARG A 1 93 ? 18.469 -5.300 -5.962 1.00 91.44 93 ARG A C 1
ATOM 752 O O . ARG A 1 93 ? 19.548 -5.152 -6.520 1.00 91.44 93 ARG A O 1
ATOM 759 N N . ARG A 1 94 ? 17.319 -4.834 -6.442 1.00 89.19 94 ARG A N 1
ATOM 760 C CA . ARG A 1 94 ? 17.188 -4.099 -7.706 1.00 89.19 94 ARG A CA 1
ATOM 761 C C . ARG A 1 94 ? 17.309 -2.580 -7.544 1.00 89.19 94 ARG A C 1
ATOM 763 O O . ARG A 1 94 ? 17.284 -1.869 -8.536 1.00 89.19 94 ARG A O 1
ATOM 770 N N . GLY A 1 95 ? 17.481 -2.089 -6.315 1.00 92.00 95 GLY A N 1
ATOM 771 C CA . GLY A 1 95 ? 17.755 -0.676 -6.048 1.00 92.00 95 GLY A CA 1
ATOM 772 C C . GLY A 1 95 ? 16.527 0.234 -6.082 1.00 92.00 95 GLY A C 1
ATOM 773 O O . GLY A 1 95 ? 16.685 1.442 -6.239 1.00 92.00 95 GLY A O 1
ATOM 774 N N . PHE A 1 96 ? 15.322 -0.315 -5.910 1.00 94.81 96 PHE A N 1
ATOM 775 C CA . PHE A 1 96 ? 14.116 0.502 -5.773 1.00 94.81 96 PHE A CA 1
ATOM 776 C C . PHE A 1 96 ? 14.185 1.370 -4.514 1.00 94.81 96 PHE A 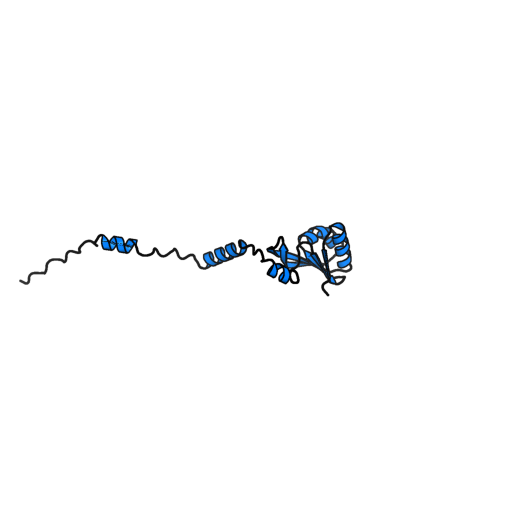C 1
ATOM 778 O O . PHE A 1 96 ? 14.652 0.931 -3.456 1.00 94.81 96 PHE A O 1
ATOM 785 N N . LYS A 1 97 ? 13.680 2.599 -4.615 1.00 95.62 97 LYS A N 1
ATOM 786 C CA . LYS A 1 97 ? 13.493 3.485 -3.465 1.00 95.62 97 LYS A CA 1
ATOM 787 C C . LYS A 1 97 ? 12.176 3.133 -2.793 1.00 95.62 97 LYS A C 1
ATOM 789 O O . LYS A 1 97 ? 11.181 2.909 -3.470 1.00 95.62 97 LYS A O 1
ATOM 794 N N . VAL A 1 98 ? 12.176 3.068 -1.466 1.00 95.81 98 VAL A N 1
ATOM 795 C CA . VAL A 1 98 ? 10.994 2.684 -0.691 1.00 95.81 98 VAL A CA 1
ATOM 796 C C . VAL A 1 98 ? 10.755 3.709 0.406 1.00 95.81 98 VAL A C 1
ATOM 798 O O . VAL A 1 98 ? 11.637 3.961 1.229 1.00 95.81 98 VAL A O 1
ATOM 801 N N . TYR A 1 99 ? 9.542 4.245 0.449 1.00 94.56 99 TYR A N 1
ATOM 802 C CA . TYR A 1 99 ? 9.081 5.211 1.434 1.00 94.56 99 TYR A CA 1
ATOM 803 C C . TYR A 1 99 ? 7.947 4.602 2.244 1.00 94.56 99 TYR A C 1
ATOM 805 O O . TYR A 1 99 ? 6.998 4.053 1.695 1.00 94.56 99 TYR A O 1
ATOM 813 N N . ARG A 1 100 ? 8.037 4.691 3.570 1.00 93.31 100 ARG A N 1
ATOM 814 C CA . ARG A 1 100 ? 6.976 4.228 4.467 1.00 93.31 100 ARG A CA 1
ATOM 815 C C . ARG A 1 100 ? 6.019 5.378 4.755 1.00 93.31 100 ARG A C 1
ATOM 817 O O . ARG A 1 100 ? 6.456 6.432 5.213 1.00 93.31 100 ARG A O 1
ATOM 824 N N . GLN A 1 101 ? 4.730 5.134 4.580 1.00 87.19 101 GLN A N 1
ATOM 825 C CA . GLN A 1 101 ? 3.651 6.066 4.869 1.00 87.19 101 GLN A CA 1
ATOM 826 C C . GLN A 1 101 ? 2.629 5.418 5.806 1.00 87.19 101 GLN A C 1
ATOM 828 O O . GLN A 1 101 ? 2.467 4.199 5.834 1.00 87.19 101 GLN A O 1
ATOM 833 N N . LYS A 1 102 ? 1.940 6.235 6.607 1.00 83.06 102 LYS A N 1
ATOM 834 C CA . LYS A 1 102 ? 0.757 5.785 7.345 1.00 83.06 102 LYS A CA 1
ATOM 835 C C . LYS A 1 102 ? -0.465 5.880 6.441 1.00 83.06 102 LYS A C 1
ATOM 837 O O . LYS A 1 102 ? -0.750 6.957 5.926 1.00 83.06 102 LYS A O 1
ATOM 842 N N . GLY A 1 103 ? -1.163 4.764 6.283 1.00 77.00 103 GLY A N 1
ATOM 843 C CA . GLY A 1 103 ? -2.419 4.660 5.550 1.00 77.00 103 GLY A CA 1
ATOM 844 C C . GLY A 1 103 ? -3.539 4.127 6.438 1.00 77.00 103 GLY A C 1
ATOM 845 O O . GLY A 1 103 ? -3.301 3.653 7.554 1.00 77.00 103 GLY A O 1
ATOM 846 N N . VAL A 1 104 ? -4.763 4.214 5.937 1.00 76.50 104 VAL A N 1
ATOM 847 C CA . VAL A 1 104 ? -5.925 3.514 6.489 1.00 76.50 104 VAL A CA 1
ATOM 848 C C . VAL A 1 104 ? -6.294 2.438 5.480 1.00 76.50 104 VAL A C 1
ATOM 850 O O . VAL A 1 104 ? -6.365 2.734 4.292 1.00 76.50 104 VAL A O 1
ATOM 853 N N . GLU A 1 105 ? -6.479 1.210 5.951 1.00 78.19 105 GLU A N 1
ATOM 854 C CA . GLU A 1 105 ? -6.945 0.094 5.129 1.00 78.19 105 GLU A CA 1
ATOM 855 C C . GLU A 1 105 ? -8.253 -0.457 5.685 1.00 78.19 105 GLU A C 1
ATOM 857 O O . GLU A 1 105 ? -8.459 -0.462 6.905 1.00 78.19 105 GLU A O 1
ATOM 862 N N . LEU A 1 106 ? -9.107 -0.962 4.797 1.00 74.62 106 LEU A N 1
ATOM 863 C CA . LEU A 1 106 ? -10.305 -1.699 5.174 1.00 74.62 106 LEU A CA 1
ATOM 864 C C . LEU A 1 106 ? -9.960 -3.189 5.301 1.00 74.62 106 LEU A C 1
ATOM 866 O O . LEU A 1 106 ? -9.533 -3.834 4.343 1.00 74.62 106 LEU A O 1
ATOM 870 N N . ARG A 1 107 ? -10.120 -3.742 6.507 1.00 73.94 107 ARG A N 1
ATOM 871 C CA . ARG A 1 107 ? -9.828 -5.144 6.841 1.00 73.94 107 ARG A CA 1
ATOM 872 C C . ARG A 1 107 ? -10.989 -5.753 7.607 1.00 73.94 107 ARG A C 1
ATOM 874 O O . ARG A 1 107 ? -11.263 -5.315 8.719 1.00 73.94 107 ARG A O 1
ATOM 881 N N . ASN A 1 108 ? -11.634 -6.786 7.064 1.00 74.50 108 ASN A N 1
ATOM 882 C CA . ASN A 1 108 ? -12.789 -7.444 7.700 1.00 74.50 108 ASN A CA 1
ATOM 883 C C . ASN A 1 108 ? -13.846 -6.430 8.201 1.00 74.50 108 ASN A C 1
ATOM 885 O O . ASN A 1 108 ? -14.213 -6.450 9.377 1.00 74.50 108 ASN A O 1
ATOM 889 N N . ASP A 1 109 ? -14.260 -5.503 7.331 1.00 68.25 109 ASP A N 1
ATOM 890 C CA . ASP A 1 109 ? -15.211 -4.412 7.617 1.00 68.25 109 ASP A CA 1
ATOM 891 C C . ASP A 1 109 ? -14.769 -3.413 8.706 1.00 68.25 109 ASP A C 1
ATOM 893 O O . ASP A 1 109 ? -15.588 -2.686 9.278 1.00 68.25 109 ASP A O 1
ATOM 897 N N . ARG A 1 110 ? -13.467 -3.367 9.015 1.00 68.50 110 ARG A N 1
ATOM 898 C CA . ARG A 1 110 ? -12.871 -2.458 10.004 1.00 68.50 110 ARG A CA 1
ATOM 899 C C . ARG A 1 110 ? -11.816 -1.575 9.362 1.00 68.50 110 ARG A C 1
ATOM 901 O O . ARG A 1 110 ? -10.969 -2.051 8.609 1.00 68.50 110 ARG A O 1
ATOM 908 N N . LEU A 1 111 ? -11.830 -0.293 9.714 1.00 72.56 111 LEU A N 1
ATOM 909 C CA . LEU A 1 111 ? -10.791 0.650 9.312 1.00 72.56 111 LEU A CA 1
ATOM 910 C C . LEU A 1 111 ? -9.593 0.541 10.252 1.00 72.56 111 LEU A C 1
ATOM 912 O O . LEU A 1 111 ? -9.682 0.870 11.435 1.00 72.56 111 LEU A O 1
ATOM 916 N N . VAL A 1 112 ? -8.452 0.122 9.715 1.00 78.00 112 VAL A N 1
ATOM 917 C CA . VAL A 1 112 ? -7.225 -0.079 10.487 1.00 78.00 112 VAL A CA 1
ATOM 918 C C . VAL A 1 112 ? -6.145 0.871 9.989 1.00 78.00 112 VAL A C 1
ATOM 920 O O . VAL A 1 112 ? -5.805 0.896 8.808 1.00 78.00 112 VAL A O 1
ATOM 923 N N . LYS A 1 113 ? -5.547 1.638 10.907 1.00 80.12 113 LYS A N 1
ATOM 924 C CA . LYS A 1 113 ? -4.339 2.415 10.602 1.00 80.12 113 LYS A CA 1
ATOM 925 C C . LYS A 1 113 ? -3.165 1.463 10.440 1.00 80.12 113 LYS A C 1
ATOM 927 O O . LYS A 1 113 ? -2.807 0.740 11.369 1.00 80.12 113 LYS A O 1
ATOM 932 N N . THR A 1 114 ? -2.524 1.491 9.285 1.00 84.50 114 THR A N 1
ATOM 933 C CA . THR A 1 114 ? -1.403 0.605 8.992 1.00 84.50 114 THR A CA 1
ATOM 934 C C . THR A 1 114 ? -0.305 1.321 8.225 1.00 84.50 114 THR A C 1
ATOM 936 O O . THR A 1 114 ? -0.382 2.517 7.937 1.00 84.50 114 THR A O 1
ATOM 939 N N . ASP A 1 115 ? 0.781 0.602 7.986 1.00 89.31 115 ASP A N 1
ATOM 940 C CA . ASP A 1 115 ? 1.861 1.084 7.145 1.00 89.31 115 ASP A CA 1
ATOM 941 C C . ASP A 1 115 ? 1.606 0.685 5.696 1.00 89.31 115 ASP A C 1
ATOM 943 O O . ASP A 1 115 ? 1.301 -0.470 5.402 1.00 89.31 115 ASP A O 1
ATOM 947 N N . ARG A 1 116 ? 1.800 1.643 4.802 1.00 91.00 116 ARG A N 1
ATOM 948 C CA . ARG A 1 116 ? 1.854 1.448 3.360 1.00 91.00 116 ARG A CA 1
ATOM 949 C C . ARG A 1 116 ? 3.214 1.893 2.847 1.00 91.00 116 ARG A C 1
ATOM 951 O O . ARG A 1 116 ? 3.917 2.666 3.509 1.00 91.00 116 ARG A O 1
ATOM 958 N N . TYR A 1 117 ? 3.634 1.331 1.728 1.00 93.62 117 TYR A N 1
ATOM 959 C CA . TYR A 1 117 ? 4.987 1.484 1.217 1.00 93.62 117 TYR A CA 1
ATOM 960 C C . TYR A 1 117 ? 4.939 1.963 -0.222 1.00 93.62 117 TYR A C 1
ATOM 962 O O . TYR A 1 117 ? 4.606 1.198 -1.122 1.00 93.62 117 TYR A O 1
ATOM 970 N N . ILE A 1 118 ? 5.332 3.213 -0.430 1.00 94.62 118 ILE A N 1
ATOM 971 C CA . ILE A 1 118 ? 5.488 3.781 -1.762 1.00 94.62 118 ILE A CA 1
ATOM 972 C C . ILE A 1 118 ? 6.829 3.317 -2.310 1.00 94.62 118 ILE A C 1
ATOM 974 O O . ILE A 1 118 ? 7.868 3.504 -1.670 1.00 94.62 118 ILE A O 1
ATOM 978 N N . VAL A 1 119 ? 6.811 2.686 -3.474 1.00 95.69 119 VAL A N 1
ATOM 979 C CA . VAL A 1 119 ? 8.003 2.182 -4.148 1.00 95.69 119 VAL A CA 1
ATOM 980 C C . VAL A 1 119 ? 8.201 2.960 -5.435 1.00 95.69 119 VAL A C 1
ATOM 982 O O . VAL A 1 119 ? 7.301 3.019 -6.267 1.00 95.69 119 VAL A O 1
ATOM 985 N N . GLU A 1 120 ? 9.397 3.517 -5.598 1.00 95.50 120 GLU A N 1
ATOM 986 C CA . GLU A 1 120 ? 9.810 4.252 -6.788 1.00 95.50 120 GLU A CA 1
ATOM 987 C C . GLU A 1 120 ? 10.990 3.563 -7.483 1.00 95.50 120 GLU A C 1
ATOM 989 O O . GLU A 1 12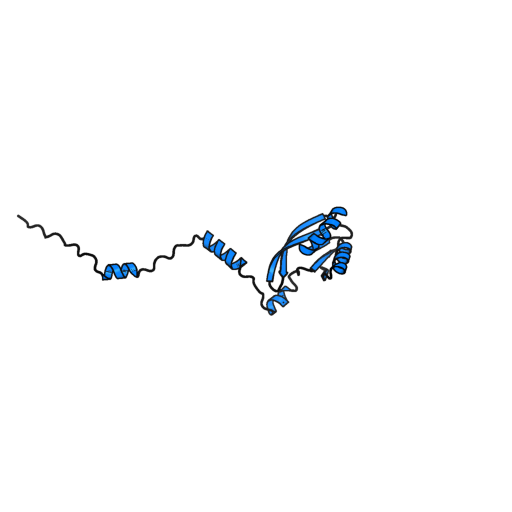0 ? 11.999 3.214 -6.857 1.00 95.50 120 GLU A O 1
ATOM 994 N N . GLY A 1 121 ? 10.889 3.406 -8.799 1.00 94.19 121 GLY A N 1
ATOM 995 C CA . GLY A 1 121 ? 11.951 2.903 -9.667 1.00 94.19 121 GLY A CA 1
ATOM 996 C C . GLY A 1 121 ? 11.411 2.375 -10.992 1.00 94.19 121 GLY A C 1
ATOM 997 O O . GLY A 1 121 ? 10.239 2.027 -11.103 1.00 94.19 121 GLY A O 1
ATOM 998 N N . GLU A 1 122 ? 12.262 2.315 -12.013 1.00 93.81 122 GLU A N 1
ATOM 999 C CA . GLU A 1 122 ? 11.875 1.758 -13.313 1.00 93.81 122 GLU A CA 1
ATOM 1000 C C . GLU A 1 122 ? 11.419 0.298 -13.183 1.00 93.81 122 GLU A C 1
ATOM 1002 O O . GLU A 1 122 ? 12.046 -0.503 -12.488 1.00 93.81 122 GLU A O 1
ATOM 1007 N N . GLY A 1 123 ? 10.301 -0.038 -13.833 1.00 90.88 123 GLY A N 1
ATOM 1008 C CA . GLY A 1 123 ? 9.714 -1.379 -13.777 1.00 90.88 123 GLY A CA 1
ATOM 1009 C C . GLY A 1 123 ? 9.007 -1.714 -12.456 1.00 90.88 123 GLY A C 1
ATOM 1010 O O . GLY A 1 123 ? 8.687 -2.879 -12.221 1.00 90.88 123 GLY A O 1
ATOM 1011 N N . ALA A 1 124 ? 8.740 -0.734 -11.582 1.00 92.56 124 ALA A N 1
ATOM 1012 C CA . ALA A 1 124 ? 8.029 -0.977 -10.322 1.00 92.56 124 ALA A CA 1
ATOM 1013 C C . ALA A 1 124 ? 6.642 -1.599 -10.561 1.00 92.56 124 ALA A C 1
ATOM 1015 O O . ALA A 1 124 ? 6.293 -2.590 -9.917 1.00 92.56 124 ALA A O 1
ATOM 1016 N N . ALA A 1 125 ? 5.886 -1.071 -11.530 1.00 92.75 125 ALA A N 1
ATOM 1017 C CA . ALA A 1 125 ? 4.571 -1.598 -11.896 1.00 92.75 125 ALA A CA 1
ATOM 1018 C C . ALA A 1 125 ? 4.631 -3.039 -12.434 1.00 92.75 125 ALA A C 1
ATOM 1020 O O . ALA A 1 125 ? 3.775 -3.859 -12.111 1.00 92.75 125 ALA A O 1
ATOM 1021 N N . GLU A 1 126 ? 5.665 -3.382 -13.204 1.00 93.38 126 GLU A N 1
ATOM 1022 C CA . GLU A 1 126 ? 5.849 -4.732 -13.752 1.00 93.38 126 GLU A CA 1
ATOM 1023 C C . GLU A 1 126 ? 6.149 -5.747 -12.641 1.00 93.38 126 GLU A C 1
ATOM 1025 O O . GLU A 1 126 ? 5.551 -6.824 -12.594 1.00 93.38 126 GLU A O 1
ATOM 1030 N N . GLU A 1 127 ? 7.024 -5.392 -11.697 1.00 91.06 127 GLU A N 1
ATOM 1031 C CA . GLU A 1 127 ? 7.317 -6.234 -10.534 1.00 91.06 127 GLU A CA 1
ATOM 1032 C C . GLU A 1 127 ? 6.084 -6.420 -9.642 1.00 91.06 127 GLU A C 1
ATOM 1034 O O . GLU A 1 127 ? 5.827 -7.530 -9.163 1.00 91.06 127 GLU A O 1
ATOM 1039 N N . ALA A 1 128 ? 5.301 -5.357 -9.446 1.00 91.88 128 ALA A N 1
ATOM 1040 C CA . ALA A 1 128 ? 4.022 -5.425 -8.751 1.00 91.88 128 ALA A CA 1
ATOM 1041 C C . ALA A 1 128 ? 3.040 -6.364 -9.457 1.00 91.88 128 ALA A C 1
ATOM 1043 O O . ALA A 1 128 ? 2.467 -7.236 -8.806 1.00 91.88 128 ALA A O 1
ATOM 1044 N N . ALA A 1 129 ? 2.899 -6.252 -10.779 1.00 92.44 129 ALA A N 1
ATOM 1045 C CA . ALA A 1 129 ? 2.007 -7.096 -11.566 1.00 92.44 129 ALA A CA 1
ATOM 1046 C C . ALA A 1 129 ? 2.400 -8.580 -11.508 1.00 92.44 129 ALA A C 1
ATOM 1048 O O . ALA A 1 129 ? 1.544 -9.457 -11.359 1.00 92.44 129 ALA A O 1
ATOM 1049 N N . ILE A 1 130 ? 3.703 -8.881 -11.560 1.00 92.12 130 ILE A N 1
ATOM 1050 C CA . ILE A 1 130 ? 4.213 -10.247 -11.379 1.00 92.12 130 ILE A CA 1
ATOM 1051 C C . ILE A 1 130 ? 3.868 -10.760 -9.978 1.00 92.12 130 ILE A C 1
ATOM 1053 O O . ILE A 1 130 ? 3.363 -11.877 -9.847 1.00 92.12 130 ILE A O 1
ATOM 1057 N N . CYS A 1 131 ? 4.120 -9.958 -8.941 1.00 91.31 131 CYS A N 1
ATOM 1058 C CA . CYS A 1 131 ? 3.820 -10.322 -7.559 1.00 91.31 131 CYS A CA 1
ATOM 1059 C C . CYS A 1 131 ? 2.322 -10.577 -7.353 1.00 91.31 131 CYS A C 1
ATOM 1061 O O . CYS A 1 131 ? 1.953 -11.598 -6.770 1.00 91.31 131 CYS A O 1
ATOM 1063 N N . ALA A 1 132 ? 1.467 -9.701 -7.881 1.00 91.81 132 ALA A N 1
ATOM 1064 C CA . ALA A 1 132 ? 0.022 -9.825 -7.784 1.00 91.81 132 ALA A CA 1
ATOM 1065 C C . ALA A 1 132 ? -0.483 -11.114 -8.428 1.00 91.81 132 ALA A C 1
ATOM 1067 O O . ALA A 1 132 ? -1.188 -11.888 -7.783 1.00 91.81 132 ALA A O 1
ATOM 1068 N N . ARG A 1 133 ? -0.028 -11.412 -9.650 1.00 91.50 133 ARG A N 1
ATOM 1069 C CA . ARG A 1 133 ? -0.391 -12.645 -10.358 1.00 91.50 133 ARG A CA 1
ATOM 1070 C C . ARG A 1 133 ? 0.055 -13.908 -9.618 1.00 91.50 133 ARG A C 1
ATOM 1072 O O . ARG A 1 133 ? -0.654 -14.905 -9.641 1.00 91.50 133 ARG A O 1
ATOM 1079 N N . LEU A 1 134 ? 1.229 -13.890 -8.983 1.00 91.44 134 LEU A N 1
ATOM 1080 C CA . LEU A 1 134 ? 1.742 -15.046 -8.237 1.00 91.44 134 LEU A CA 1
ATOM 1081 C C . LEU A 1 134 ? 1.001 -15.290 -6.915 1.00 91.44 134 LEU A C 1
ATOM 1083 O O . LEU A 1 134 ? 1.056 -16.404 -6.400 1.00 91.44 134 LEU A O 1
ATOM 1087 N N . ASN A 1 135 ? 0.340 -14.270 -6.363 1.00 88.50 135 ASN A N 1
ATOM 1088 C CA . ASN A 1 135 ? -0.248 -14.309 -5.023 1.00 88.50 135 ASN A CA 1
ATOM 1089 C C . ASN A 1 135 ? -1.755 -14.003 -4.998 1.00 88.50 135 ASN A C 1
ATOM 1091 O O . ASN A 1 135 ? -2.305 -13.834 -3.914 1.00 88.50 135 ASN A O 1
ATOM 1095 N N . ASN A 1 136 ? -2.414 -13.956 -6.162 1.00 87.88 136 ASN A N 1
ATOM 1096 C CA . ASN A 1 136 ? -3.828 -13.595 -6.324 1.00 87.88 136 ASN A CA 1
ATOM 1097 C C . ASN A 1 136 ? -4.199 -12.270 -5.627 1.00 87.88 136 ASN A C 1
ATOM 1099 O O . ASN A 1 136 ? -5.200 -12.203 -4.920 1.00 87.88 136 ASN A O 1
ATOM 1103 N N . LEU A 1 137 ? -3.370 -11.236 -5.806 1.00 89.31 137 LEU A N 1
ATOM 1104 C CA . LEU A 1 137 ? -3.619 -9.891 -5.272 1.00 89.31 137 LEU A CA 1
ATOM 1105 C C . LEU A 1 137 ? -4.340 -9.020 -6.303 1.00 89.31 137 LEU A C 1
ATOM 1107 O O . LEU A 1 137 ? -4.185 -9.225 -7.511 1.00 89.31 137 LEU A O 1
ATOM 1111 N N . SER A 1 138 ? -5.063 -8.015 -5.819 1.00 89.69 138 SER A N 1
ATOM 1112 C CA . SER A 1 138 ? -5.741 -7.031 -6.661 1.00 89.69 138 SER A CA 1
ATOM 1113 C C . SER A 1 138 ? -4.797 -5.886 -7.030 1.00 89.69 138 SER A C 1
ATOM 1115 O O . SER A 1 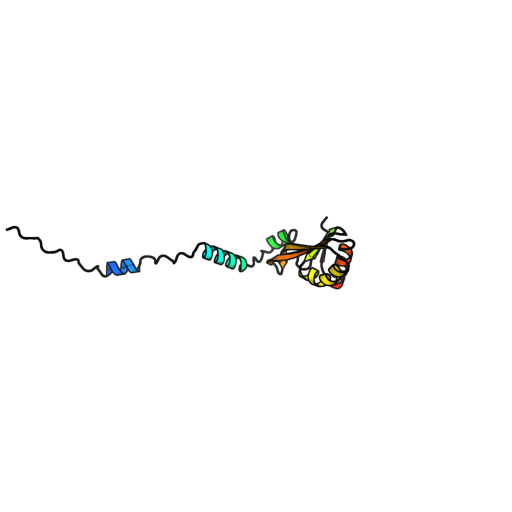138 ? -3.930 -5.492 -6.246 1.00 89.69 138 SER A O 1
ATOM 1117 N N . ILE A 1 139 ? -4.967 -5.347 -8.237 1.00 90.19 139 ILE A N 1
ATOM 1118 C CA . ILE A 1 139 ? -4.253 -4.160 -8.712 1.00 90.19 139 ILE A CA 1
ATOM 1119 C C . ILE A 1 139 ? -5.283 -3.081 -9.009 1.00 90.19 139 ILE A C 1
ATOM 1121 O O . ILE A 1 139 ? -6.256 -3.346 -9.714 1.00 90.19 139 ILE A O 1
ATOM 1125 N N . VAL A 1 140 ? -5.029 -1.875 -8.513 1.00 88.25 140 VAL A N 1
ATOM 1126 C CA . VAL A 1 140 ? -5.816 -0.683 -8.821 1.00 88.25 140 VAL A CA 1
ATOM 1127 C C . VAL A 1 140 ? -4.913 0.330 -9.510 1.00 88.25 140 VAL A C 1
ATOM 1129 O O . VAL A 1 140 ? -3.841 0.665 -9.009 1.00 88.25 140 VAL A O 1
ATOM 1132 N N . GLU A 1 141 ? -5.332 0.813 -10.673 1.00 85.88 141 GLU A N 1
ATOM 1133 C CA . GLU A 1 141 ? -4.636 1.885 -11.384 1.00 85.88 141 GLU A CA 1
ATOM 1134 C C . GLU A 1 141 ? -5.228 3.227 -10.947 1.00 85.88 141 GLU A C 1
ATOM 1136 O O . GLU A 1 141 ? -6.424 3.474 -11.105 1.00 85.88 141 GLU A O 1
ATOM 1141 N N . ALA A 1 142 ? -4.396 4.083 -10.356 1.00 75.00 142 ALA A N 1
ATOM 1142 C CA . ALA A 1 142 ? -4.786 5.435 -9.984 1.00 75.00 142 ALA A CA 1
ATOM 1143 C C . ALA A 1 142 ? -4.601 6.345 -11.209 1.00 75.00 142 ALA A C 1
ATOM 1145 O O . ALA A 1 142 ? -3.481 6.763 -11.506 1.00 75.00 142 ALA A O 1
ATOM 1146 N N . CYS A 1 143 ? -5.695 6.572 -11.942 1.00 54.12 143 CYS A N 1
ATOM 1147 C CA . CYS A 1 143 ? -5.770 7.451 -13.116 1.00 54.12 143 CYS A CA 1
ATOM 1148 C C . CYS A 1 143 ? -5.501 8.928 -12.793 1.00 54.12 143 CYS A C 1
ATOM 1150 O O . CYS A 1 143 ? -5.988 9.412 -11.745 1.00 54.12 143 CYS A O 1
#

Foldseek 3Di:
DDDDDDDDPPDDPDPVVVVVVVPDPDPDPPDPPVNVVVVVVVVVVVCQPLDDPVVCVVCVVVAAAQQEKEDADQFKIKHRPVLCVVCVVVCVVVVKDKDKDWGWHQDPSGTDTGIMIMTGDHRPVVSVVVSCVVPVGHYHYDD

Radius of gyration: 32.72 Å; chains: 1; bounding box: 49×56×106 Å

pLDDT: mean 74.74, std 16.2, range [45.75, 95.81]

Sequence (143 aa):
MAELPPPKTLNPPSAEYFYKVLQMPRRKPRKSLKKIIDEAEEEAEKRDLSLGRPLVEEIDDLVWHEDEIVIYSPTMIDLPAKVYRMMAGGLKRRGFKVYRQKGVELRNDRLVKTDRYIVEGEGAAEEAAICARLNNLSIVEAC

Organism: Methanosuratincola subterraneus (NCBI:txid2593994)

Secondary structure (DSSP, 8-state):
-PPPPPP---PPPPHHHHHHHHTS--------HHHHHHHHHHHHHH---B--HHHHHHHHTTSEETTEEEEEETTEEEEEHHHHHHHHHHHHHHT-EEEEEEEEEEETTEEEEEEEEEEESTTHHHHHHHHHHHHT-EEEE--